Protein AF-A0A926A4W9-F1 (afdb_monomer)

Nearest PDB structures (foldseek):
  5o2o-assembly1_A  TM=7.838E-01  e=1.800E-01  Neisseria meningitidis
  5o1j-assembly1_A  TM=7.045E-01  e=1.085E-01  Neisseria meningitidis MC58
  6cfc-assembly1_A  TM=6.981E-01  e=1.904E-01  Campylobacter jejuni
  5ohu-assembly1_A  TM=7.916E-01  e=6.204E-01  Pseudomonas aeruginosa
  1qsa-assembly1_A  TM=7.256E-01  e=1.614E+00  Escherichia coli

Structure (mmCIF, N/CA/C/O backbone):
data_AF-A0A926A4W9-F1
#
_entry.id   AF-A0A926A4W9-F1
#
loop_
_atom_site.group_PDB
_atom_site.id
_atom_site.type_symbol
_atom_site.label_atom_id
_atom_site.label_alt_id
_atom_site.label_comp_id
_atom_site.label_asym_id
_atom_site.label_entity_id
_atom_site.label_seq_id
_atom_site.pdbx_PDB_ins_code
_atom_site.Cartn_x
_atom_site.Cartn_y
_atom_site.Cartn_z
_atom_site.occupancy
_atom_site.B_iso_or_equiv
_atom_site.auth_seq_id
_atom_site.auth_comp_id
_atom_site.auth_asym_id
_atom_site.auth_atom_id
_atom_site.pdbx_PDB_model_num
ATOM 1 N N . MET A 1 1 ? -12.748 0.635 -10.541 1.00 57.66 1 MET A N 1
ATOM 2 C CA . MET A 1 1 ? -11.277 0.606 -10.417 1.00 57.66 1 MET A CA 1
ATOM 3 C C . MET A 1 1 ? -10.915 -0.351 -9.281 1.00 57.66 1 MET A C 1
ATOM 5 O O . MET A 1 1 ? -11.670 -0.401 -8.315 1.00 57.66 1 MET A O 1
ATOM 9 N N . ASP A 1 2 ? -9.856 -1.161 -9.403 1.00 81.44 2 ASP A N 1
ATOM 10 C CA . ASP A 1 2 ? -9.400 -2.032 -8.304 1.00 81.44 2 ASP A CA 1
ATOM 11 C C . ASP A 1 2 ? -8.439 -1.276 -7.355 1.00 81.44 2 ASP A C 1
ATOM 13 O O . ASP A 1 2 ? -7.890 -0.234 -7.719 1.00 81.44 2 ASP A O 1
ATOM 17 N N . ARG A 1 3 ? -8.233 -1.773 -6.125 1.00 84.88 3 ARG A N 1
ATOM 18 C CA . ARG A 1 3 ? -7.361 -1.122 -5.118 1.00 84.88 3 ARG A CA 1
ATOM 19 C C . ARG A 1 3 ? -5.926 -0.897 -5.611 1.00 84.88 3 ARG A C 1
ATOM 21 O O . ARG A 1 3 ? -5.257 0.007 -5.119 1.00 84.88 3 ARG A O 1
ATOM 28 N N . LEU A 1 4 ? -5.436 -1.710 -6.547 1.00 86.81 4 LEU A N 1
ATOM 29 C CA . LEU A 1 4 ? -4.085 -1.568 -7.078 1.00 86.81 4 LEU A CA 1
ATOM 30 C C . LEU A 1 4 ? -4.016 -0.426 -8.090 1.00 86.81 4 LEU A C 1
ATOM 32 O O . LEU A 1 4 ? -3.049 0.319 -8.067 1.00 86.81 4 LEU A O 1
ATOM 36 N N . SER A 1 5 ? -5.023 -0.234 -8.935 1.00 84.50 5 SER A N 1
ATOM 37 C CA . SER A 1 5 ? -5.080 0.933 -9.822 1.00 84.50 5 SER A CA 1
ATOM 38 C C . SER A 1 5 ? -5.091 2.253 -9.037 1.00 84.50 5 SER A C 1
ATOM 40 O O . SER A 1 5 ? -4.346 3.171 -9.370 1.00 84.50 5 SER A O 1
ATOM 42 N N . ALA A 1 6 ? -5.850 2.331 -7.938 1.00 84.31 6 ALA A N 1
ATOM 43 C CA . ALA A 1 6 ? -5.816 3.496 -7.047 1.00 84.31 6 ALA A CA 1
ATOM 44 C C . ALA A 1 6 ? -4.426 3.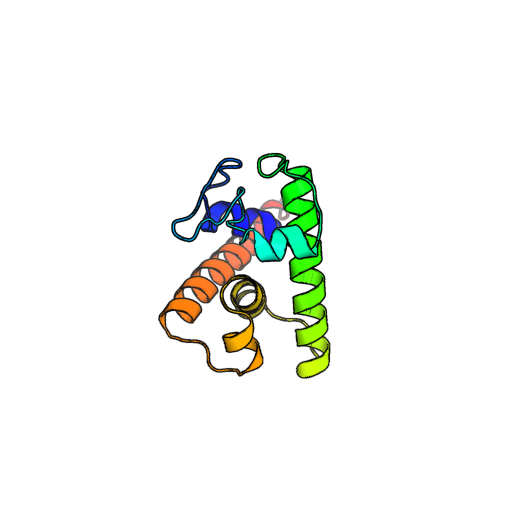693 -6.411 1.00 84.31 6 ALA A C 1
ATOM 46 O O . ALA A 1 6 ? -3.949 4.821 -6.272 1.00 84.31 6 ALA A O 1
ATOM 47 N N . LEU A 1 7 ? -3.756 2.591 -6.058 1.00 87.81 7 LEU A N 1
ATOM 48 C CA . LEU A 1 7 ? -2.419 2.616 -5.474 1.00 87.81 7 LEU A CA 1
ATOM 49 C C . LEU A 1 7 ? -1.360 3.126 -6.463 1.00 87.81 7 LEU A C 1
ATOM 51 O O . LEU A 1 7 ? -0.568 3.988 -6.095 1.00 87.81 7 LEU A O 1
ATOM 55 N N . SER A 1 8 ? -1.344 2.637 -7.708 1.00 87.31 8 SER A N 1
ATOM 56 C CA . SER A 1 8 ? -0.369 3.091 -8.712 1.00 87.31 8 SER A CA 1
ATOM 57 C C . SER A 1 8 ? -0.568 4.551 -9.102 1.00 87.31 8 SER A C 1
ATOM 59 O O . SER A 1 8 ? 0.407 5.288 -9.262 1.00 87.31 8 SER A O 1
ATOM 61 N N . MET A 1 9 ? -1.820 4.998 -9.210 1.00 87.00 9 MET A N 1
ATOM 62 C CA . MET A 1 9 ? -2.123 6.399 -9.486 1.00 87.00 9 MET A CA 1
ATOM 63 C C . MET A 1 9 ? -1.631 7.311 -8.354 1.00 87.00 9 MET A C 1
ATOM 65 O O . MET A 1 9 ? -1.038 8.353 -8.625 1.00 87.00 9 MET A O 1
ATOM 69 N N . LEU A 1 10 ? -1.822 6.911 -7.092 1.00 86.62 10 LEU A N 1
ATOM 70 C CA . LEU A 1 10 ? -1.409 7.710 -5.937 1.00 86.62 10 LEU A CA 1
ATOM 71 C C . LEU A 1 10 ? 0.113 7.739 -5.741 1.00 86.62 10 LEU A C 1
ATOM 73 O O . LEU A 1 10 ? 0.651 8.782 -5.374 1.00 86.62 10 LEU A O 1
ATOM 77 N N . GLU A 1 11 ? 0.802 6.618 -5.957 1.00 89.69 11 GLU A N 1
ATOM 78 C CA . GLU A 1 11 ? 2.233 6.511 -5.653 1.00 89.69 11 GLU A CA 1
ATOM 79 C C . GLU A 1 11 ? 3.137 7.060 -6.763 1.00 89.69 11 GLU A C 1
ATOM 81 O O . GLU A 1 11 ? 4.186 7.632 -6.463 1.00 89.69 11 GLU A O 1
ATOM 86 N N . SER A 1 12 ? 2.761 6.921 -8.038 1.00 88.00 12 SER A N 1
ATOM 87 C CA . SER A 1 12 ? 3.612 7.395 -9.138 1.00 88.00 12 SER A CA 1
ATOM 88 C C . SER A 1 12 ? 2.881 7.994 -10.335 1.00 88.00 12 SER A C 1
ATOM 90 O O . SER A 1 12 ? 3.535 8.320 -11.329 1.00 88.00 12 SER A O 1
ATOM 92 N N . GLY A 1 13 ? 1.552 8.119 -10.282 1.00 89.62 13 GLY A N 1
ATOM 93 C CA . GLY A 1 13 ? 0.767 8.483 -11.460 1.00 89.62 13 GLY A CA 1
ATOM 94 C C . GLY A 1 13 ? 0.899 7.435 -12.565 1.00 89.62 13 GLY A C 1
ATOM 95 O O . GLY A 1 13 ? 1.127 7.785 -13.718 1.00 89.62 13 GLY A O 1
ATOM 96 N N . ASP A 1 14 ? 0.830 6.149 -12.201 1.00 90.31 14 ASP A N 1
ATOM 97 C CA . ASP A 1 14 ? 0.907 5.011 -13.128 1.00 90.31 14 ASP A CA 1
ATOM 98 C C . ASP A 1 14 ? 2.252 4.825 -13.863 1.00 90.31 14 ASP A C 1
ATOM 100 O O . ASP A 1 14 ? 2.364 3.954 -14.729 1.00 90.31 14 ASP A O 1
ATOM 104 N N . ASN A 1 15 ? 3.298 5.564 -13.482 1.00 93.25 15 ASN A N 1
ATOM 105 C CA . ASN A 1 15 ? 4.626 5.474 -14.085 1.00 93.25 15 ASN A CA 1
ATOM 106 C C . ASN A 1 15 ? 5.366 4.182 -13.686 1.00 93.25 15 ASN A C 1
ATOM 108 O O . ASN A 1 15 ? 5.892 4.073 -12.577 1.00 93.25 15 ASN A O 1
ATOM 112 N N . ASP A 1 16 ? 5.479 3.237 -14.621 1.00 94.19 16 ASP A N 1
ATOM 113 C CA . ASP A 1 16 ? 6.161 1.947 -14.437 1.00 94.19 16 ASP A CA 1
ATOM 114 C C . ASP A 1 16 ? 7.663 2.060 -14.150 1.00 94.19 16 ASP A C 1
ATOM 116 O O . ASP A 1 16 ? 8.246 1.182 -13.516 1.00 94.19 16 ASP A O 1
ATOM 120 N N . ARG A 1 17 ? 8.302 3.151 -14.578 1.00 92.62 17 ARG A N 1
ATOM 121 C CA . ARG A 1 17 ? 9.737 3.400 -14.372 1.00 92.62 17 ARG A CA 1
ATOM 122 C C . ARG A 1 17 ? 10.021 4.299 -13.172 1.00 92.62 17 ARG A C 1
ATOM 124 O O . ARG A 1 17 ? 11.156 4.737 -13.004 1.00 92.62 17 ARG A O 1
ATOM 131 N N . ALA A 1 18 ? 9.015 4.588 -12.349 1.00 93.06 18 ALA A N 1
ATOM 132 C CA . ALA A 1 18 ? 9.182 5.473 -11.210 1.00 93.06 18 ALA A CA 1
ATOM 133 C C . ALA A 1 18 ? 10.235 4.938 -10.229 1.00 93.06 18 ALA A C 1
ATOM 135 O O . ALA A 1 18 ? 10.236 3.759 -9.862 1.00 93.06 18 ALA A O 1
ATOM 136 N N . VAL A 1 19 ? 11.109 5.844 -9.791 1.00 93.12 19 VAL A N 1
ATOM 137 C CA . VAL A 1 19 ? 12.086 5.610 -8.730 1.00 93.12 19 VAL A CA 1
ATOM 138 C C . VAL A 1 19 ? 11.856 6.650 -7.643 1.00 93.12 19 VAL A C 1
ATOM 140 O O . VAL A 1 19 ? 11.874 7.849 -7.918 1.00 93.12 19 VAL A O 1
ATOM 143 N N . GLY A 1 20 ? 11.586 6.182 -6.430 1.00 90.62 20 GLY A N 1
ATOM 144 C CA . GLY A 1 20 ? 11.317 7.041 -5.284 1.00 90.62 20 GLY A CA 1
ATOM 145 C C . GLY A 1 20 ? 12.587 7.551 -4.615 1.00 90.62 20 GLY A C 1
ATOM 146 O O . GLY A 1 20 ? 13.705 7.116 -4.906 1.00 90.62 20 GLY A O 1
ATOM 147 N N . ARG A 1 21 ? 12.418 8.494 -3.683 1.00 89.50 21 ARG A N 1
ATOM 148 C CA . ARG A 1 21 ? 13.540 9.163 -3.004 1.00 89.50 21 ARG A CA 1
ATOM 149 C C . ARG A 1 21 ? 14.369 8.221 -2.131 1.00 89.50 21 ARG A C 1
ATOM 151 O O . ARG A 1 21 ? 15.555 8.472 -1.956 1.00 89.50 21 ARG A O 1
ATOM 158 N N . ALA A 1 22 ? 13.770 7.163 -1.589 1.00 87.56 22 ALA A N 1
ATOM 159 C CA . ALA A 1 22 ? 14.455 6.161 -0.776 1.00 87.56 22 ALA A CA 1
ATOM 160 C C . ALA A 1 22 ? 14.869 4.925 -1.599 1.00 87.56 22 ALA A C 1
ATOM 162 O O . ALA A 1 22 ? 15.202 3.879 -1.037 1.00 87.56 22 ALA A O 1
ATOM 163 N N . GLY A 1 23 ? 14.849 5.028 -2.933 1.00 90.25 23 GLY A N 1
ATOM 164 C CA . GLY A 1 23 ? 15.160 3.924 -3.836 1.00 90.25 23 GLY A CA 1
ATOM 165 C C . GLY A 1 23 ? 13.993 2.961 -4.052 1.00 90.25 23 GLY A C 1
ATOM 166 O O . GLY A 1 23 ? 14.220 1.815 -4.457 1.00 90.25 23 GLY A O 1
ATOM 167 N N . GLU A 1 24 ? 12.760 3.402 -3.780 1.00 93.69 24 GLU A N 1
ATOM 168 C CA . GLU A 1 24 ? 11.549 2.712 -4.216 1.00 93.69 24 GLU A CA 1
ATOM 169 C C . GLU A 1 24 ? 11.541 2.528 -5.738 1.00 93.69 24 GLU A C 1
ATOM 171 O O . GLU A 1 24 ? 12.119 3.326 -6.470 1.00 93.69 24 GLU A O 1
ATOM 176 N N . ILE A 1 25 ? 10.887 1.477 -6.224 1.00 95.19 25 ILE A N 1
ATOM 177 C CA . ILE A 1 25 ? 10.857 1.094 -7.638 1.00 95.19 25 ILE A CA 1
ATOM 178 C C . ILE A 1 25 ? 9.434 0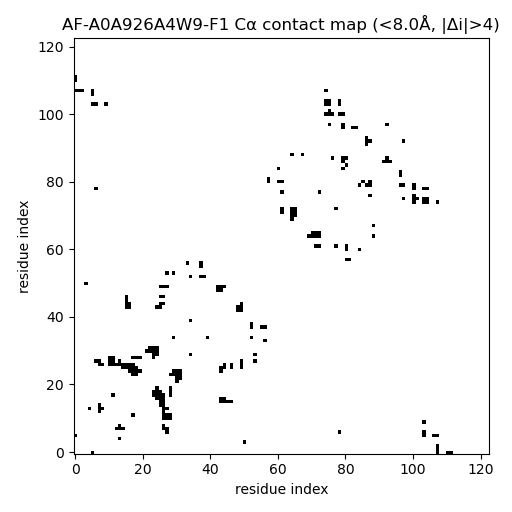.771 -8.096 1.00 95.19 25 ILE A C 1
ATOM 180 O O . ILE A 1 25 ? 8.576 0.404 -7.287 1.00 95.19 25 ILE A O 1
ATOM 184 N N . SER A 1 26 ? 9.224 0.803 -9.413 1.00 94.94 26 SER A N 1
ATOM 185 C CA . SER A 1 26 ? 7.961 0.503 -10.104 1.00 94.94 26 SER A CA 1
ATOM 186 C C . SER A 1 26 ? 6.847 1.526 -9.863 1.00 94.94 26 SER A C 1
ATOM 188 O O . SER A 1 26 ? 6.945 2.412 -9.006 1.00 94.94 26 SER A O 1
ATOM 190 N N . ARG A 1 27 ? 5.729 1.328 -10.572 1.00 94.62 27 ARG A N 1
ATOM 191 C CA . ARG A 1 27 ? 4.502 2.126 -10.440 1.00 94.62 27 ARG A CA 1
ATOM 192 C C . ARG A 1 27 ? 3.893 2.163 -9.039 1.00 94.62 2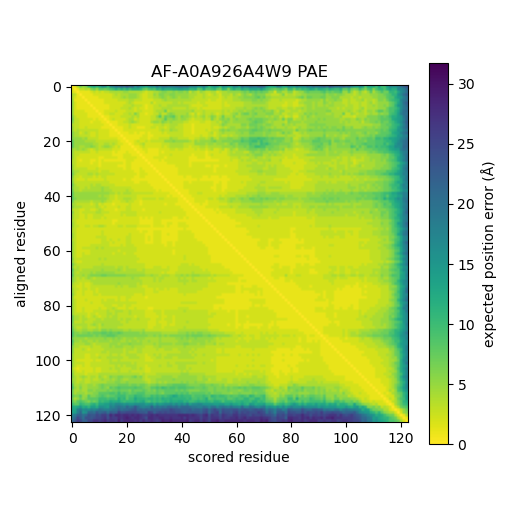7 ARG A C 1
ATOM 194 O O . ARG A 1 27 ? 3.067 3.011 -8.745 1.00 94.62 27 ARG A O 1
ATOM 201 N N . TYR A 1 28 ? 4.279 1.226 -8.181 1.00 95.00 28 TYR A N 1
ATOM 202 C CA . TYR A 1 28 ? 3.752 1.119 -6.824 1.00 95.00 28 TYR A CA 1
ATOM 203 C C . TYR A 1 28 ? 4.703 1.675 -5.762 1.00 95.00 28 TYR A C 1
ATOM 205 O O . TYR A 1 28 ? 4.361 1.627 -4.588 1.00 95.00 28 TYR A O 1
ATOM 213 N N . GLN A 1 29 ? 5.887 2.176 -6.142 1.00 95.19 29 GLN A N 1
ATOM 214 C CA . GLN A 1 29 ? 6.915 2.639 -5.199 1.00 95.19 29 GLN A CA 1
ATOM 215 C C . GLN A 1 29 ? 7.277 1.559 -4.154 1.00 95.19 29 GLN A C 1
ATOM 217 O O . GLN A 1 29 ? 7.328 1.793 -2.949 1.00 95.19 29 GLN A O 1
ATOM 222 N N . VAL A 1 30 ? 7.554 0.337 -4.620 1.00 94.06 30 VAL A N 1
ATOM 223 C CA . VAL A 1 30 ? 7.957 -0.792 -3.767 1.00 94.06 30 VAL A CA 1
ATOM 224 C C . VAL A 1 30 ? 9.413 -0.628 -3.337 1.00 94.06 30 VAL A C 1
ATOM 226 O O . VAL A 1 30 ? 10.285 -0.391 -4.169 1.00 94.06 30 VAL A O 1
ATOM 229 N N . LEU A 1 31 ? 9.726 -0.825 -2.058 1.00 94.12 31 LEU A N 1
ATOM 230 C CA . LEU A 1 31 ? 11.119 -0.872 -1.604 1.00 94.12 31 LEU A CA 1
ATOM 231 C C . LEU A 1 31 ? 11.828 -2.121 -2.150 1.00 94.12 31 LEU A C 1
ATOM 233 O O . LEU A 1 31 ? 11.290 -3.227 -2.088 1.00 94.12 31 LEU A O 1
ATOM 237 N N . ARG A 1 32 ? 13.078 -1.979 -2.614 1.00 93.88 32 ARG A N 1
ATOM 238 C CA . ARG A 1 32 ? 13.854 -3.092 -3.207 1.00 93.88 32 ARG A CA 1
ATOM 239 C C . ARG A 1 32 ? 13.954 -4.326 -2.307 1.00 93.88 32 ARG A C 1
ATOM 241 O O . ARG A 1 32 ? 13.911 -5.444 -2.812 1.00 93.88 32 ARG A O 1
ATOM 248 N N . ARG A 1 33 ? 14.056 -4.139 -0.987 1.00 94.69 33 ARG A N 1
ATOM 249 C CA . ARG A 1 33 ? 14.074 -5.250 -0.017 1.00 94.69 33 ARG A CA 1
ATOM 250 C C . ARG A 1 33 ? 12.762 -6.042 -0.007 1.00 94.69 33 ARG A C 1
ATOM 252 O O . ARG A 1 33 ? 12.789 -7.266 0.004 1.00 94.69 33 ARG A O 1
ATOM 259 N N . GLU A 1 34 ? 11.624 -5.352 -0.089 1.00 95.06 34 GLU A N 1
ATOM 260 C CA . GLU A 1 34 ? 10.301 -5.983 -0.115 1.00 95.06 34 GLU A CA 1
ATOM 261 C C . GLU A 1 34 ? 10.113 -6.726 -1.437 1.00 95.06 34 GLU A C 1
ATOM 263 O O . GLU A 1 34 ? 9.660 -7.867 -1.447 1.00 95.06 34 GLU A O 1
ATOM 268 N N . TRP A 1 35 ? 10.557 -6.129 -2.547 1.00 97.06 35 TRP A N 1
ATOM 269 C CA . TRP A 1 35 ? 10.578 -6.793 -3.849 1.00 97.06 35 TRP A CA 1
ATOM 270 C C . TRP A 1 35 ? 11.390 -8.095 -3.812 1.00 97.06 35 TRP A C 1
ATOM 272 O O . TRP A 1 35 ? 10.899 -9.149 -4.219 1.00 97.06 35 TRP A O 1
ATOM 282 N N . ARG A 1 36 ? 12.609 -8.043 -3.257 1.00 96.56 36 ARG A N 1
ATOM 283 C CA . ARG A 1 36 ? 13.497 -9.207 -3.100 1.00 96.56 36 ARG A CA 1
ATOM 284 C C . ARG A 1 36 ? 12.913 -10.295 -2.198 1.00 96.56 36 ARG A C 1
ATOM 286 O O . ARG A 1 36 ? 13.200 -11.464 -2.421 1.00 96.56 36 ARG A O 1
ATOM 293 N N . SER A 1 37 ? 12.044 -9.944 -1.248 1.00 96.06 37 SER A N 1
ATOM 294 C CA . SER A 1 37 ? 11.317 -10.922 -0.417 1.00 96.06 37 SER A CA 1
ATOM 295 C C . SER A 1 37 ? 10.249 -11.728 -1.181 1.00 96.06 37 SER A C 1
ATOM 297 O O . SER A 1 37 ? 9.646 -12.658 -0.632 1.00 96.06 37 SER A O 1
ATOM 299 N N . VAL A 1 38 ? 9.963 -11.345 -2.430 1.00 96.56 38 VAL A N 1
ATOM 300 C CA . VAL A 1 38 ? 8.966 -11.985 -3.295 1.00 96.56 38 VAL A CA 1
ATOM 301 C C . VAL A 1 38 ? 9.592 -12.592 -4.549 1.00 96.56 38 VAL A C 1
ATOM 303 O O . VAL A 1 38 ? 9.141 -13.648 -4.994 1.00 96.56 38 VAL A O 1
ATOM 306 N N . THR A 1 39 ? 10.583 -11.934 -5.156 1.00 95.88 39 THR A N 1
ATOM 307 C CA . THR A 1 39 ? 11.227 -12.404 -6.391 1.00 95.88 39 THR A CA 1
ATOM 308 C C . THR A 1 39 ? 12.648 -11.863 -6.556 1.00 95.88 39 THR A C 1
ATOM 310 O O . THR A 1 39 ? 12.978 -10.767 -6.107 1.00 95.88 39 THR A O 1
ATOM 313 N N . ASN A 1 40 ? 13.480 -12.614 -7.281 1.00 95.25 40 ASN A N 1
ATOM 314 C CA . ASN A 1 40 ? 14.820 -12.187 -7.692 1.00 95.25 40 ASN A CA 1
ATOM 315 C C . ASN A 1 40 ? 14.853 -11.435 -9.030 1.00 95.25 40 ASN A C 1
ATOM 317 O O . ASN A 1 40 ? 15.908 -10.919 -9.399 1.00 95.25 40 ASN A O 1
ATOM 321 N N . SER A 1 41 ? 13.725 -11.355 -9.743 1.00 95.06 41 SER A N 1
ATOM 322 C CA . SER A 1 41 ? 13.632 -10.632 -11.014 1.00 95.06 41 SER A CA 1
ATOM 323 C C . SER A 1 41 ? 13.938 -9.140 -10.846 1.00 95.06 41 SER A C 1
ATOM 325 O O . SER A 1 41 ? 13.504 -8.513 -9.878 1.00 95.06 41 SER A O 1
ATOM 327 N N . ALA A 1 42 ? 14.646 -8.567 -11.820 1.00 94.19 42 ALA A N 1
ATOM 328 C CA . ALA A 1 42 ? 14.896 -7.132 -11.930 1.00 94.19 42 ALA A CA 1
ATOM 329 C C . ALA A 1 42 ? 13.896 -6.413 -12.859 1.00 94.19 42 ALA A C 1
ATOM 331 O O . ALA A 1 42 ? 14.090 -5.239 -13.173 1.00 94.19 42 ALA A O 1
ATOM 332 N N . SER A 1 43 ? 12.825 -7.089 -13.295 1.00 95.06 43 SER A N 1
ATOM 333 C CA . SER A 1 43 ? 11.781 -6.537 -14.174 1.00 95.06 43 SER A CA 1
ATOM 334 C C . SER A 1 43 ? 10.862 -5.552 -13.439 1.00 95.06 43 SER A C 1
ATOM 336 O O . SER A 1 43 ? 9.651 -5.740 -13.366 1.00 95.06 43 SER A O 1
ATOM 338 N N . TY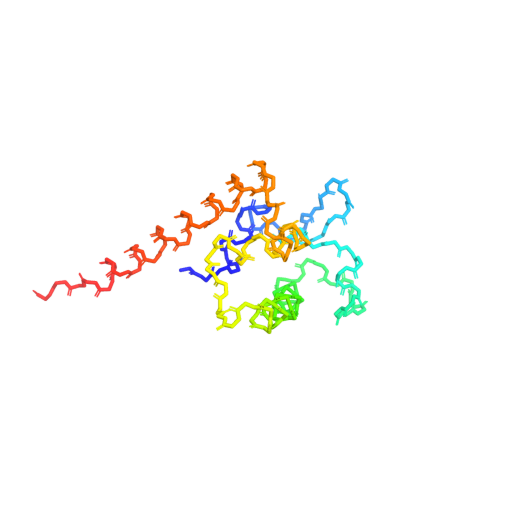R A 1 44 ? 11.435 -4.492 -12.866 1.00 94.00 44 TYR A N 1
ATOM 339 C CA . TYR A 1 44 ? 10.729 -3.512 -12.035 1.00 94.00 44 TYR A CA 1
ATOM 340 C C . TYR A 1 44 ? 9.688 -2.703 -12.815 1.00 94.00 44 TYR A C 1
ATOM 342 O O . TYR A 1 44 ? 8.676 -2.304 -12.247 1.00 94.00 44 TYR A O 1
ATOM 350 N N . ALA A 1 45 ? 9.939 -2.479 -14.107 1.00 94.06 45 ALA A N 1
ATOM 351 C CA . ALA A 1 45 ? 9.058 -1.727 -14.998 1.00 94.06 45 ALA A CA 1
ATOM 352 C C . ALA A 1 45 ? 8.025 -2.600 -15.729 1.00 94.06 45 ALA A C 1
ATOM 354 O O . ALA A 1 45 ? 7.208 -2.074 -16.477 1.00 94.06 45 ALA A O 1
ATOM 355 N N . ASP A 1 46 ? 8.049 -3.924 -15.545 1.00 95.50 46 ASP A N 1
ATOM 356 C CA . ASP A 1 46 ? 6.999 -4.783 -16.088 1.00 95.50 46 ASP A CA 1
ATOM 357 C C . ASP A 1 46 ? 5.772 -4.719 -15.172 1.00 95.50 46 ASP A C 1
ATOM 359 O O . ASP A 1 46 ? 5.799 -5.190 -14.031 1.00 95.50 46 ASP A O 1
ATOM 363 N N . SER A 1 47 ? 4.684 -4.128 -15.666 1.00 92.50 47 SER A N 1
ATOM 364 C CA . SER A 1 47 ? 3.484 -3.858 -14.867 1.00 92.50 47 SER A CA 1
ATOM 365 C C . SER A 1 47 ? 2.825 -5.132 -14.328 1.00 92.50 47 SER A C 1
ATOM 367 O O . SER A 1 47 ? 2.297 -5.125 -13.213 1.00 92.50 47 SER A O 1
ATOM 369 N N . ARG A 1 48 ? 2.906 -6.254 -15.058 1.00 93.81 48 ARG A N 1
ATOM 370 C CA . ARG A 1 48 ? 2.381 -7.557 -14.613 1.00 93.81 48 ARG A CA 1
ATOM 371 C C . ARG A 1 48 ? 3.208 -8.124 -13.464 1.00 93.81 48 ARG A C 1
ATOM 373 O O . ARG A 1 48 ? 2.642 -8.540 -12.453 1.00 93.81 48 ARG A O 1
ATOM 380 N N . THR A 1 49 ? 4.532 -8.093 -13.590 1.00 94.81 49 THR A N 1
ATOM 381 C CA . THR A 1 49 ? 5.465 -8.507 -12.537 1.00 94.81 49 THR A CA 1
ATOM 382 C C . THR A 1 49 ? 5.275 -7.640 -11.298 1.00 94.81 49 THR A C 1
ATOM 384 O O . THR A 1 49 ? 5.080 -8.175 -10.208 1.00 94.81 49 THR A O 1
ATOM 387 N N . ALA A 1 50 ? 5.248 -6.314 -11.457 1.00 95.56 50 ALA A N 1
ATOM 388 C CA . ALA A 1 50 ? 5.043 -5.378 -10.356 1.00 95.56 50 ALA A CA 1
ATOM 389 C C . ALA A 1 50 ? 3.701 -5.615 -9.645 1.00 95.56 50 ALA A C 1
ATOM 391 O O . ALA A 1 50 ? 3.661 -5.685 -8.415 1.00 95.56 50 ALA A O 1
ATOM 392 N N . ARG A 1 51 ? 2.617 -5.835 -10.405 1.00 95.31 51 ARG A N 1
ATOM 393 C CA . ARG A 1 51 ? 1.303 -6.200 -9.852 1.00 95.31 51 ARG A CA 1
ATOM 394 C C . ARG A 1 51 ? 1.381 -7.489 -9.034 1.00 95.31 51 ARG A C 1
ATOM 396 O O . ARG A 1 51 ? 0.886 -7.526 -7.910 1.00 95.31 51 ARG A O 1
ATOM 403 N N . GLY A 1 52 ? 2.022 -8.530 -9.565 1.00 96.12 52 GLY A N 1
ATOM 404 C CA . GLY A 1 52 ? 2.204 -9.803 -8.863 1.00 96.12 52 GLY A CA 1
ATOM 405 C C . GLY A 1 52 ? 3.006 -9.669 -7.565 1.00 96.12 52 GLY A C 1
ATOM 406 O O . GLY A 1 52 ? 2.649 -10.280 -6.556 1.00 96.12 52 GLY A O 1
ATOM 407 N N . VAL A 1 53 ? 4.052 -8.835 -7.560 1.00 96.94 53 VAL A N 1
ATOM 408 C CA . VAL A 1 53 ? 4.841 -8.548 -6.352 1.00 96.94 53 VAL A CA 1
ATOM 409 C C . VAL A 1 53 ? 3.987 -7.861 -5.289 1.00 96.94 53 VAL A C 1
ATOM 411 O O . VAL A 1 53 ? 3.948 -8.323 -4.149 1.00 96.94 53 VAL A O 1
ATOM 414 N N . VAL A 1 54 ? 3.267 -6.799 -5.658 1.00 96.00 54 VAL A N 1
ATOM 415 C CA . VAL A 1 54 ? 2.421 -6.049 -4.718 1.00 96.00 54 VAL A CA 1
ATOM 416 C C . VAL A 1 54 ? 1.318 -6.918 -4.134 1.00 96.00 54 VAL A C 1
ATOM 418 O O . VAL A 1 54 ? 1.107 -6.877 -2.925 1.00 96.00 54 VAL A O 1
ATOM 421 N N . LEU A 1 55 ? 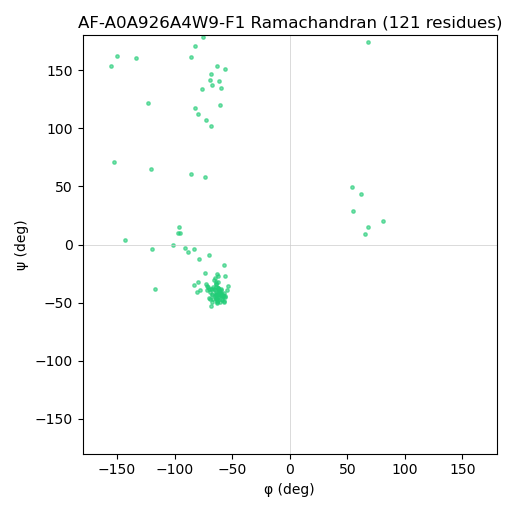0.657 -7.743 -4.952 1.00 96.12 55 LEU A N 1
ATOM 422 C CA . LEU A 1 55 ? -0.376 -8.660 -4.467 1.00 96.12 55 LEU A CA 1
ATOM 423 C C . LEU A 1 55 ? 0.171 -9.615 -3.403 1.00 96.12 55 LEU A C 1
ATOM 425 O O . LEU A 1 55 ? -0.459 -9.774 -2.366 1.00 96.12 55 LEU A O 1
ATOM 429 N N . ARG A 1 56 ? 1.362 -10.189 -3.604 1.00 97.56 56 ARG A N 1
ATOM 430 C CA . ARG A 1 56 ? 1.985 -11.087 -2.615 1.00 97.56 56 ARG A CA 1
ATOM 431 C C . ARG A 1 56 ? 2.402 -10.366 -1.333 1.00 97.56 56 ARG A C 1
ATOM 433 O O . ARG A 1 56 ? 2.255 -10.928 -0.252 1.00 97.56 56 ARG A O 1
ATOM 440 N N . ILE A 1 57 ? 2.917 -9.138 -1.432 1.00 97.12 57 ILE A N 1
ATOM 441 C CA . ILE A 1 57 ? 3.242 -8.322 -0.249 1.00 97.12 57 ILE A CA 1
ATOM 442 C C . ILE A 1 57 ? 1.965 -8.019 0.538 1.00 97.12 57 ILE A C 1
ATOM 444 O O . ILE A 1 57 ? 1.924 -8.215 1.752 1.00 97.12 57 ILE A O 1
ATOM 448 N N . MET A 1 58 ? 0.923 -7.552 -0.151 1.00 97.25 58 MET A N 1
ATOM 449 C CA . MET A 1 58 ? -0.331 -7.167 0.486 1.00 97.25 58 MET A CA 1
ATOM 450 C C . MET A 1 58 ? -1.082 -8.360 1.061 1.00 97.25 58 MET A C 1
ATOM 452 O O . MET A 1 58 ? -1.597 -8.236 2.163 1.00 97.25 58 MET A O 1
ATOM 456 N N . ASP A 1 59 ? -1.088 -9.511 0.392 1.00 97.19 59 ASP A N 1
ATOM 457 C CA . ASP A 1 59 ? -1.700 -10.739 0.906 1.00 97.19 59 ASP A CA 1
ATOM 458 C C . ASP A 1 59 ? -1.104 -11.136 2.267 1.00 97.19 59 ASP A C 1
ATOM 460 O O . ASP A 1 59 ? -1.835 -11.255 3.249 1.00 97.19 59 ASP A O 1
ATOM 464 N N . ARG A 1 60 ? 0.234 -11.175 2.383 1.00 97.69 60 ARG A N 1
ATOM 465 C CA . ARG A 1 60 ? 0.926 -11.437 3.662 1.00 97.69 60 ARG A CA 1
ATOM 466 C C . ARG A 1 60 ? 0.518 -10.446 4.758 1.00 97.69 60 ARG A C 1
ATOM 468 O O . ARG A 1 60 ? 0.261 -10.838 5.895 1.00 97.69 60 ARG A O 1
ATOM 475 N N . ARG A 1 61 ? 0.454 -9.150 4.430 1.00 97.81 61 ARG A N 1
ATOM 476 C CA . ARG A 1 61 ? 0.104 -8.089 5.394 1.00 97.81 61 ARG A CA 1
ATOM 477 C C . ARG A 1 61 ? -1.372 -8.142 5.803 1.00 97.81 61 ARG A C 1
ATOM 479 O O . ARG A 1 61 ? -1.684 -7.930 6.970 1.00 97.81 61 ARG A O 1
ATOM 486 N N . VAL A 1 62 ? -2.271 -8.449 4.869 1.00 97.81 62 VAL A N 1
ATOM 487 C CA . VAL A 1 62 ? -3.710 -8.612 5.124 1.00 97.81 62 VAL A CA 1
ATOM 488 C C . VAL A 1 62 ? -3.971 -9.842 5.990 1.00 97.81 62 VAL A C 1
ATOM 490 O O . VAL A 1 62 ? -4.747 -9.740 6.936 1.00 97.81 62 VAL A O 1
ATOM 493 N N . GLN A 1 63 ? -3.298 -10.965 5.730 1.00 98.00 63 GLN A N 1
ATOM 494 C CA . GLN A 1 63 ? -3.399 -12.167 6.563 1.00 98.00 63 GLN A CA 1
ATOM 495 C C . GLN A 1 63 ? -2.931 -11.895 7.998 1.00 98.00 63 GLN A C 1
ATOM 497 O O . GLN A 1 63 ? -3.635 -12.230 8.949 1.00 98.00 63 GLN A O 1
ATOM 502 N N . ALA A 1 64 ? -1.794 -11.211 8.168 1.00 97.88 64 ALA A N 1
ATOM 503 C CA . ALA A 1 64 ? -1.311 -10.811 9.491 1.00 97.88 64 ALA A CA 1
ATOM 504 C C . ALA A 1 64 ? -2.308 -9.891 10.222 1.00 97.88 64 ALA A C 1
ATOM 506 O O . ALA A 1 64 ? -2.561 -10.067 11.413 1.00 97.88 64 ALA A O 1
ATOM 507 N N . PHE A 1 65 ? -2.917 -8.940 9.509 1.00 98.31 65 PHE A N 1
ATOM 508 C CA . PHE A 1 65 ? -3.954 -8.069 10.063 1.00 98.31 65 PHE A CA 1
ATOM 509 C C . PHE A 1 65 ? -5.198 -8.859 10.496 1.00 98.31 65 PHE A C 1
ATOM 511 O O . PHE A 1 65 ? -5.703 -8.664 11.599 1.00 98.31 65 PHE A O 1
ATOM 518 N N . GLN A 1 66 ? -5.686 -9.770 9.652 1.00 98.19 66 GLN A N 1
ATOM 519 C CA . GLN A 1 66 ? -6.850 -10.603 9.959 1.00 98.19 66 GLN A CA 1
ATOM 520 C C . GLN A 1 66 ? -6.608 -11.488 11.180 1.00 98.19 66 GLN A C 1
ATOM 522 O O . GLN A 1 66 ? -7.478 -11.565 12.044 1.00 98.19 66 GLN A O 1
ATOM 527 N N . ALA A 1 67 ? -5.424 -12.092 11.288 1.00 98.06 67 ALA A N 1
ATOM 528 C CA . ALA A 1 67 ? -5.043 -12.887 12.451 1.00 98.06 67 ALA A CA 1
ATOM 529 C C . ALA A 1 67 ? -5.012 -12.051 13.743 1.00 98.06 67 ALA A C 1
ATOM 531 O O . ALA A 1 67 ? -5.429 -12.530 14.794 1.00 98.06 67 ALA A O 1
ATOM 532 N N . ALA A 1 68 ? -4.561 -10.794 13.669 1.00 97.81 68 ALA A N 1
ATOM 533 C CA . ALA A 1 68 ? -4.460 -9.911 14.831 1.00 97.81 68 ALA A CA 1
ATOM 534 C C . ALA A 1 68 ? -5.797 -9.270 15.254 1.00 97.81 68 ALA A C 1
ATOM 536 O O . ALA A 1 68 ? -6.000 -9.005 16.438 1.00 97.81 68 ALA A O 1
ATOM 537 N N . PHE A 1 69 ? -6.698 -8.982 14.307 1.00 97.31 69 PHE A N 1
ATOM 538 C CA . PHE A 1 69 ? -7.904 -8.177 14.562 1.00 97.31 69 PHE A CA 1
ATOM 539 C C . PHE A 1 69 ? -9.229 -8.893 14.285 1.00 97.31 69 PHE A C 1
ATOM 541 O O . PHE A 1 69 ? -10.284 -8.301 14.509 1.00 97.31 69 PHE A O 1
ATOM 548 N N . GLY A 1 70 ? -9.205 -10.129 13.781 1.00 97.81 70 GLY A N 1
ATOM 549 C CA . GLY A 1 70 ? -10.405 -10.934 13.531 1.00 97.81 70 GLY A CA 1
ATOM 550 C C . GLY A 1 70 ? -11.306 -10.410 12.408 1.00 97.81 70 GLY A C 1
ATOM 551 O O . GLY A 1 70 ? -12.460 -10.815 12.304 1.00 97.81 70 GLY A O 1
ATOM 552 N N . ARG A 1 71 ? -10.813 -9.490 11.571 1.00 97.25 71 ARG A N 1
ATOM 553 C CA . ARG A 1 71 ? -11.562 -8.919 10.443 1.00 97.25 71 ARG A CA 1
ATOM 554 C C . ARG A 1 71 ? -10.649 -8.512 9.297 1.00 97.25 71 ARG A C 1
ATOM 556 O O . ARG A 1 71 ? -9.453 -8.297 9.475 1.00 97.25 71 ARG A O 1
ATOM 563 N N . THR A 1 72 ? -11.232 -8.331 8.117 1.00 96.38 72 THR A N 1
ATOM 564 C CA . THR A 1 72 ? -10.540 -7.736 6.967 1.00 96.38 72 THR A CA 1
ATOM 565 C C . THR A 1 72 ? -10.234 -6.250 7.209 1.00 96.38 72 THR A C 1
ATOM 567 O O . THR A 1 72 ? -11.051 -5.557 7.831 1.00 96.38 72 THR A O 1
ATOM 570 N N . PRO A 1 73 ? -9.111 -5.725 6.684 1.00 97.06 73 PRO A N 1
ATOM 571 C CA . PRO A 1 73 ? -8.838 -4.294 6.722 1.00 97.06 73 PRO A CA 1
ATOM 572 C C . PRO A 1 73 ? -9.798 -3.526 5.802 1.00 97.06 73 PRO A C 1
ATOM 574 O O . PRO A 1 73 ? -10.124 -3.978 4.697 1.00 97.06 73 PRO A O 1
ATOM 577 N N . ASN A 1 74 ? -10.233 -2.349 6.248 1.00 95.81 74 ASN A N 1
ATOM 578 C CA . ASN A 1 74 ? -10.936 -1.389 5.392 1.00 95.81 74 ASN A CA 1
ATOM 579 C C . ASN A 1 74 ? -9.949 -0.677 4.438 1.00 95.81 74 ASN A C 1
ATOM 581 O O . ASN A 1 74 ? -8.750 -0.935 4.481 1.00 95.81 74 ASN A O 1
ATOM 585 N N . ASP A 1 75 ? -10.419 0.219 3.563 1.00 95.00 75 ASP A N 1
ATOM 586 C CA . ASP A 1 75 ? -9.538 0.875 2.576 1.00 95.00 75 ASP A CA 1
ATOM 587 C C . ASP A 1 75 ? -8.458 1.766 3.224 1.00 95.00 75 ASP A C 1
ATOM 589 O O . ASP A 1 75 ? -7.327 1.810 2.736 1.00 95.00 75 ASP A O 1
ATOM 593 N N . PHE A 1 76 ? -8.769 2.419 4.351 1.00 96.25 76 PHE A N 1
ATOM 594 C CA . PHE A 1 76 ? -7.799 3.206 5.121 1.00 96.25 76 PHE A CA 1
ATOM 595 C C . PHE A 1 76 ? -6.676 2.308 5.654 1.00 96.25 76 PHE A C 1
ATOM 597 O O . PHE A 1 76 ? -5.496 2.606 5.482 1.00 96.25 76 PHE A O 1
ATOM 604 N N . GLU A 1 77 ? -7.035 1.185 6.270 1.00 97.44 77 GLU A N 1
ATOM 605 C CA . GLU A 1 77 ? -6.086 0.231 6.845 1.00 97.44 77 GLU A CA 1
ATOM 606 C C . GLU A 1 77 ? -5.324 -0.527 5.767 1.00 97.44 77 GLU A C 1
ATOM 608 O O . GLU A 1 77 ? -4.135 -0.767 5.928 1.00 97.44 77 GLU A O 1
ATOM 613 N N . TYR A 1 78 ? -5.968 -0.861 4.649 1.00 96.75 78 TYR A N 1
ATOM 614 C CA . TYR A 1 78 ? -5.327 -1.519 3.517 1.00 96.75 78 TYR A CA 1
ATOM 615 C C . TYR A 1 78 ? -4.173 -0.668 2.981 1.00 96.75 78 TYR A C 1
ATOM 617 O O . TYR A 1 78 ? -3.059 -1.159 2.806 1.00 96.75 78 TYR A O 1
ATOM 625 N N . TYR A 1 79 ? -4.404 0.631 2.787 1.00 95.88 79 TYR A N 1
ATOM 626 C CA . TYR A 1 79 ? -3.333 1.534 2.384 1.00 95.88 79 TYR A CA 1
ATOM 627 C C . TYR A 1 79 ? -2.331 1.804 3.511 1.00 95.88 79 TYR A C 1
ATOM 629 O O . TYR A 1 79 ? -1.129 1.889 3.263 1.00 95.88 79 TYR A O 1
ATOM 637 N N . GLY A 1 80 ? -2.779 1.881 4.764 1.00 96.75 80 GLY A N 1
ATOM 638 C CA . GLY A 1 80 ? -1.872 1.984 5.905 1.00 96.75 80 GLY A CA 1
ATOM 639 C C . GLY A 1 80 ? -0.917 0.787 6.001 1.00 96.75 80 GLY A C 1
ATOM 640 O O . GLY A 1 80 ? 0.274 0.970 6.245 1.00 96.75 80 GLY A O 1
ATOM 641 N N . LEU A 1 81 ? -1.401 -0.426 5.721 1.00 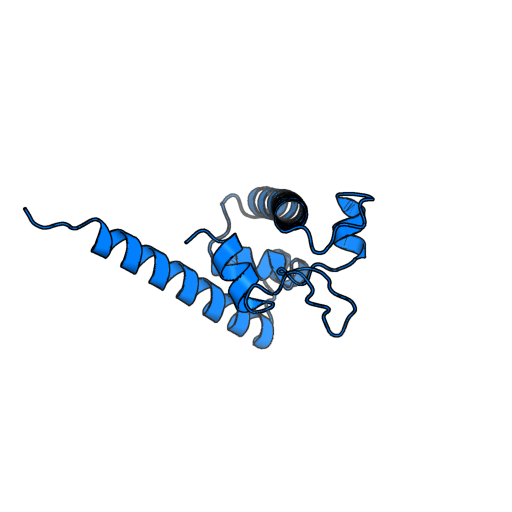97.12 81 LEU A N 1
ATOM 642 C CA . LEU A 1 81 ? -0.591 -1.639 5.635 1.00 97.12 81 LEU A CA 1
ATOM 643 C C . LEU A 1 81 ? 0.417 -1.560 4.490 1.00 97.12 81 LEU A C 1
ATOM 645 O O . LEU A 1 81 ? 1.510 -2.101 4.627 1.00 97.12 81 LEU A O 1
ATOM 649 N N . TRP A 1 82 ? 0.106 -0.876 3.387 1.00 95.50 82 TRP A N 1
ATOM 650 C CA . TRP A 1 82 ? 1.083 -0.590 2.335 1.00 95.50 82 TRP A CA 1
ATOM 651 C C . TRP A 1 82 ? 2.160 0.400 2.807 1.00 95.50 82 TRP A C 1
ATOM 653 O O . TRP A 1 82 ? 3.354 0.103 2.723 1.00 95.50 82 TRP A O 1
ATOM 663 N N . ASN A 1 83 ? 1.732 1.551 3.333 1.00 94.19 83 ASN A N 1
ATOM 664 C CA . ASN A 1 83 ? 2.581 2.717 3.573 1.00 94.19 83 ASN A CA 1
ATOM 665 C C . ASN A 1 83 ? 3.410 2.638 4.867 1.00 94.19 83 ASN A C 1
ATOM 667 O O . ASN A 1 83 ? 4.574 3.030 4.876 1.00 94.19 83 ASN A O 1
ATOM 671 N N . ALA A 1 84 ? 2.818 2.150 5.956 1.00 95.19 84 ALA A N 1
ATOM 672 C CA . ALA A 1 84 ? 3.437 2.085 7.278 1.00 95.19 84 ALA A CA 1
ATOM 673 C C . ALA A 1 84 ? 2.844 0.920 8.103 1.00 95.19 84 ALA A C 1
ATOM 675 O O . ALA A 1 84 ? 2.119 1.157 9.074 1.00 95.19 84 ALA A O 1
ATOM 676 N N . PRO A 1 85 ? 3.145 -0.346 7.749 1.00 95.75 85 PRO A N 1
ATOM 677 C CA . PRO A 1 85 ? 2.481 -1.513 8.332 1.00 95.75 85 PRO A CA 1
ATOM 678 C C . PRO A 1 85 ? 2.591 -1.583 9.858 1.00 95.75 85 PRO A C 1
ATOM 680 O O . PRO A 1 85 ? 1.590 -1.847 10.517 1.00 95.75 85 PRO A O 1
ATOM 683 N N . ALA A 1 86 ? 3.759 -1.275 10.432 1.00 96.62 86 ALA A N 1
ATOM 684 C CA . ALA A 1 86 ? 3.953 -1.278 11.885 1.00 96.62 86 ALA A CA 1
ATOM 685 C C . ALA A 1 86 ? 2.983 -0.323 12.606 1.00 96.62 86 ALA A C 1
ATOM 687 O O . ALA A 1 86 ? 2.347 -0.715 13.577 1.00 96.62 86 ALA A O 1
ATOM 688 N N . GLN A 1 87 ? 2.772 0.888 12.075 1.00 97.62 87 GLN A N 1
ATOM 689 C CA . GLN A 1 87 ? 1.859 1.865 12.681 1.00 97.62 87 GLN A CA 1
ATOM 690 C C . GLN A 1 87 ? 0.405 1.381 12.694 1.00 97.62 87 GLN A C 1
ATOM 692 O O . GLN A 1 87 ? -0.320 1.644 13.652 1.00 97.62 87 GLN A O 1
ATOM 697 N N . VAL A 1 88 ? -0.029 0.672 11.647 1.00 97.19 88 VAL A N 1
ATOM 698 C CA . VAL A 1 88 ? -1.377 0.085 11.600 1.00 97.19 88 VAL A CA 1
ATOM 699 C C . VAL A 1 88 ? -1.502 -1.057 12.601 1.00 97.19 88 VAL A C 1
ATOM 701 O O . VAL A 1 88 ? -2.458 -1.081 13.374 1.00 97.19 88 VAL A O 1
ATOM 704 N N . MET A 1 89 ? -0.526 -1.969 12.628 1.00 97.50 89 MET A N 1
ATOM 705 C CA . MET A 1 89 ? -0.539 -3.118 13.539 1.00 97.50 89 MET A CA 1
ATOM 706 C C . MET A 1 89 ? -0.474 -2.691 15.013 1.00 97.50 89 MET A C 1
ATOM 708 O O . MET A 1 89 ? -1.125 -3.294 15.859 1.00 97.50 89 MET A O 1
ATOM 712 N N . GLU A 1 90 ? 0.232 -1.604 15.320 1.00 96.50 90 GLU A N 1
ATOM 713 C CA . GLU A 1 90 ? 0.313 -1.023 16.666 1.00 96.50 90 GLU A CA 1
ATOM 714 C C . GLU A 1 90 ? -0.866 -0.098 17.013 1.00 96.50 90 GLU A C 1
ATOM 716 O O . GLU A 1 90 ? -0.936 0.409 18.133 1.00 96.50 90 GLU A O 1
ATOM 721 N N . LYS A 1 91 ? -1.785 0.158 16.069 1.00 93.75 91 LYS A N 1
ATOM 722 C CA . LYS A 1 91 ? -2.868 1.158 16.181 1.00 93.75 91 LYS A CA 1
ATOM 723 C C . LYS A 1 91 ? -2.371 2.579 16.503 1.00 93.75 91 LYS A C 1
ATOM 725 O O . LYS A 1 91 ? -3.089 3.373 17.106 1.00 93.75 91 LYS A O 1
ATOM 730 N N . LYS A 1 92 ? -1.152 2.922 16.077 1.00 95.69 92 LYS A N 1
ATOM 731 C CA . LYS A 1 92 ? -0.483 4.216 16.305 1.00 95.69 92 LYS A CA 1
ATOM 732 C C . LYS A 1 92 ? -0.143 4.894 14.978 1.00 95.69 92 LYS A C 1
ATOM 734 O O . LYS A 1 92 ? 1.020 5.076 14.623 1.00 95.69 92 LYS A O 1
ATOM 739 N N . VAL A 1 93 ? -1.175 5.258 14.220 1.00 95.25 93 VAL A N 1
ATOM 740 C CA . VAL A 1 93 ? -1.019 5.903 12.908 1.00 95.25 93 VAL A CA 1
ATOM 741 C C . VAL A 1 93 ? -0.775 7.403 13.071 1.00 95.25 93 VAL A C 1
ATOM 743 O O . VAL A 1 93 ? -1.631 8.133 13.561 1.00 95.25 93 VAL A O 1
ATOM 746 N N . SER A 1 94 ? 0.391 7.875 12.626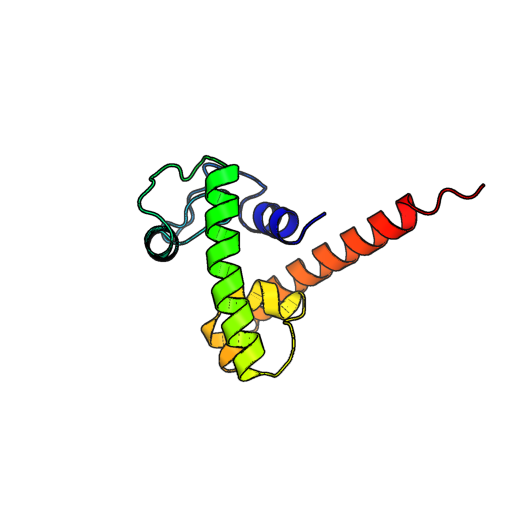 1.00 96.38 94 SER A N 1
ATOM 747 C CA . SER A 1 94 ? 0.743 9.302 12.629 1.00 96.38 94 SER A CA 1
ATOM 748 C C . SER A 1 94 ? -0.177 10.132 11.724 1.00 96.38 94 SER A C 1
ATOM 750 O 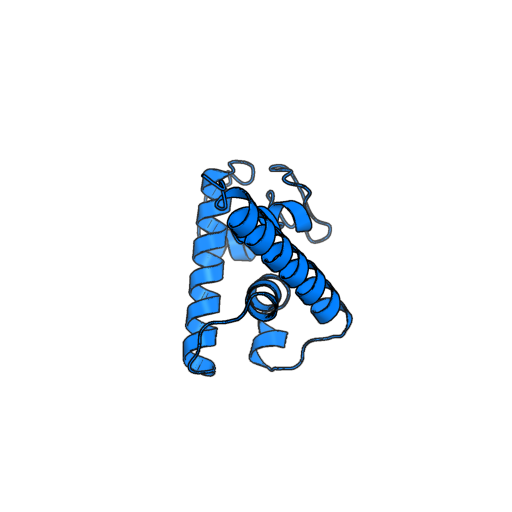O . SER A 1 94 ? -0.676 9.640 10.710 1.00 96.38 94 SER A O 1
ATOM 752 N N . SER A 1 95 ? -0.343 11.426 12.022 1.00 95.12 95 SER A N 1
ATOM 753 C CA . SER A 1 95 ? -1.228 12.323 11.257 1.00 95.12 95 SER A CA 1
ATOM 754 C C . SER A 1 95 ? -0.916 12.349 9.757 1.00 95.12 95 SER A C 1
ATOM 756 O O . SER A 1 95 ? -1.834 12.323 8.938 1.00 95.12 95 SER A O 1
ATOM 758 N N . ARG A 1 96 ? 0.375 12.325 9.393 1.00 94.56 96 ARG A N 1
ATOM 759 C CA . ARG A 1 96 ? 0.837 12.294 7.995 1.00 94.56 96 ARG A CA 1
ATOM 760 C C . ARG A 1 96 ? 0.429 11.006 7.277 1.00 94.56 96 ARG A C 1
ATOM 762 O O . ARG A 1 96 ? -0.027 11.056 6.137 1.00 94.56 96 ARG A O 1
ATOM 769 N N . VAL A 1 97 ? 0.591 9.853 7.928 1.00 93.56 97 VAL A N 1
ATOM 770 C CA . VAL A 1 97 ? 0.170 8.562 7.360 1.00 93.56 97 VAL A CA 1
ATOM 771 C C . VAL A 1 97 ? -1.352 8.512 7.265 1.00 93.56 97 VAL A C 1
ATOM 773 O O . VAL A 1 97 ? -1.886 8.145 6.220 1.00 93.56 97 VAL A O 1
ATOM 776 N N . ALA A 1 98 ? -2.058 8.962 8.304 1.00 95.75 98 ALA A N 1
ATOM 777 C CA . ALA A 1 98 ? -3.515 8.994 8.330 1.00 95.75 98 ALA A CA 1
ATOM 778 C C . ALA A 1 98 ? -4.097 9.864 7.203 1.00 95.75 98 ALA A C 1
ATOM 780 O O . ALA A 1 98 ? -5.100 9.496 6.597 1.00 95.75 98 ALA A O 1
ATOM 781 N N . GLU A 1 99 ? -3.461 10.993 6.875 1.00 95.81 99 GLU A N 1
ATOM 782 C CA . GLU A 1 99 ? -3.871 11.827 5.743 1.00 95.81 99 GLU A CA 1
ATOM 783 C C . GLU A 1 99 ? -3.757 11.081 4.409 1.00 95.81 99 GLU A C 1
ATOM 785 O O . GLU A 1 99 ? -4.714 11.067 3.632 1.00 95.81 99 GLU A O 1
ATOM 790 N N . ARG A 1 100 ? -2.628 10.406 4.157 1.00 93.81 100 ARG A N 1
ATOM 791 C CA . ARG A 1 100 ? -2.451 9.594 2.942 1.00 93.81 100 ARG A CA 1
ATOM 792 C C . ARG A 1 100 ? -3.485 8.462 2.873 1.00 93.81 100 ARG A C 1
ATOM 794 O O . ARG A 1 100 ? -4.083 8.258 1.820 1.00 93.81 100 ARG A O 1
ATOM 801 N N . CYS A 1 101 ? -3.744 7.787 3.995 1.00 95.31 101 CYS A N 1
ATOM 802 C CA . CYS A 1 101 ? -4.753 6.728 4.086 1.00 95.31 101 CYS A CA 1
ATOM 803 C C . CYS A 1 101 ? -6.163 7.250 3.771 1.00 95.31 101 CYS A C 1
ATOM 805 O O . CYS A 1 101 ? -6.895 6.608 3.021 1.00 95.31 101 CYS A O 1
ATOM 807 N N . ARG A 1 102 ? -6.536 8.436 4.278 1.00 95.19 102 ARG A N 1
ATOM 808 C CA . ARG A 1 102 ? -7.820 9.079 3.948 1.00 95.19 102 ARG A CA 1
ATOM 809 C C . ARG A 1 102 ? -7.931 9.407 2.463 1.00 95.19 102 ARG A C 1
ATOM 811 O O . ARG A 1 102 ? -8.950 9.101 1.858 1.00 95.19 102 ARG A O 1
ATOM 818 N N . ARG A 1 103 ? -6.886 9.982 1.857 1.00 92.19 103 ARG A N 1
ATOM 819 C CA . ARG A 1 103 ? -6.883 10.287 0.413 1.00 92.19 103 ARG A CA 1
ATOM 820 C C . ARG A 1 103 ? -7.121 9.029 -0.427 1.00 92.19 103 ARG A C 1
ATOM 822 O O . ARG A 1 103 ? -7.941 9.060 -1.339 1.00 92.19 103 ARG A O 1
ATOM 829 N N . PHE A 1 104 ? -6.456 7.926 -0.083 1.00 92.94 104 PHE A N 1
ATOM 830 C CA . PHE A 1 104 ? -6.661 6.640 -0.750 1.00 92.94 104 PHE A CA 1
ATOM 831 C C . PHE A 1 104 ? -8.082 6.093 -0.556 1.00 92.94 104 PHE A C 1
ATOM 833 O O . PHE A 1 104 ? -8.718 5.678 -1.525 1.00 92.94 104 PHE A O 1
ATOM 840 N N . ALA A 1 105 ? -8.596 6.107 0.677 1.00 93.31 105 ALA A N 1
ATOM 841 C CA . ALA A 1 105 ? -9.939 5.616 0.977 1.00 93.31 105 ALA A CA 1
ATOM 842 C C . ALA A 1 105 ? -11.014 6.405 0.211 1.00 93.31 105 ALA A C 1
ATOM 844 O O . ALA A 1 105 ? -11.882 5.800 -0.415 1.00 93.31 105 ALA A O 1
ATOM 845 N N . ASN A 1 106 ? -10.892 7.736 0.168 1.00 91.69 106 ASN A N 1
ATOM 846 C CA . ASN A 1 106 ? -11.802 8.608 -0.577 1.00 91.69 106 ASN A CA 1
ATOM 847 C C . ASN A 1 106 ? -11.776 8.310 -2.085 1.00 91.69 106 ASN A C 1
ATOM 849 O O . ASN A 1 106 ? -12.817 8.329 -2.739 1.00 91.69 106 ASN A O 1
ATOM 853 N N . LEU A 1 107 ? -10.596 8.020 -2.647 1.00 88.88 107 LEU A N 1
ATOM 854 C CA . LEU A 1 107 ? -10.464 7.636 -4.053 1.00 88.88 107 LEU A CA 1
ATOM 855 C C . LEU A 1 107 ? -11.180 6.303 -4.336 1.00 88.88 107 LEU A C 1
ATOM 857 O O . LEU A 1 107 ? -11.971 6.215 -5.273 1.00 88.88 107 LEU A O 1
ATOM 861 N N . CYS A 1 108 ? -10.973 5.297 -3.481 1.00 88.56 108 CYS A N 1
ATOM 862 C CA . CYS A 1 108 ? -11.639 3.996 -3.595 1.00 88.56 108 CYS A CA 1
ATOM 863 C C . CYS A 1 108 ? -13.165 4.099 -3.457 1.00 88.56 108 CYS A C 1
ATOM 865 O O . CYS A 1 108 ? -13.906 3.372 -4.121 1.00 88.56 108 CYS A O 1
ATOM 867 N N . GLU A 1 109 ? -13.650 4.974 -2.577 1.00 89.19 109 GLU A N 1
ATOM 868 C CA . GLU A 1 109 ? -15.078 5.225 -2.401 1.00 89.19 109 GLU A CA 1
ATOM 869 C C . GLU A 1 109 ? -15.688 5.902 -3.632 1.00 89.19 109 GLU A C 1
ATOM 871 O O . GLU A 1 109 ? -16.685 5.412 -4.16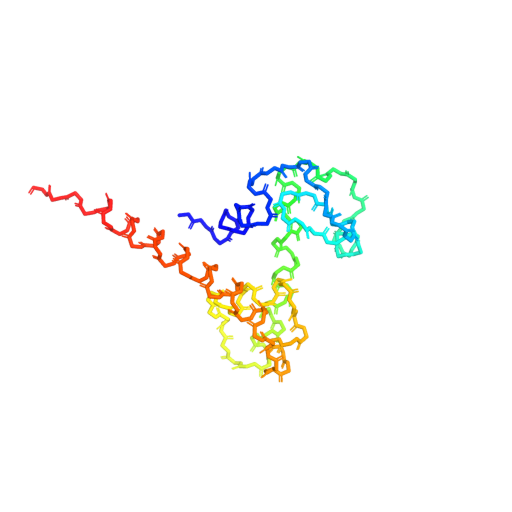8 1.00 89.19 109 GLU A O 1
ATOM 876 N N . ARG A 1 110 ? -15.057 6.973 -4.129 1.00 86.31 110 ARG A N 1
ATOM 877 C CA . ARG A 1 110 ? -15.509 7.689 -5.328 1.00 86.31 110 ARG A CA 1
ATOM 878 C C . ARG A 1 110 ? -15.622 6.755 -6.531 1.00 86.31 110 ARG A C 1
ATOM 880 O O . ARG A 1 110 ? -16.629 6.778 -7.236 1.00 86.31 110 ARG A O 1
ATOM 887 N N . ASP A 1 111 ? -14.630 5.897 -6.744 1.00 83.38 111 ASP A N 1
ATOM 888 C CA . ASP A 1 111 ? -14.646 4.950 -7.860 1.00 83.38 111 ASP A CA 1
ATOM 889 C C . ASP A 1 111 ? -15.742 3.891 -7.722 1.00 83.38 111 ASP A C 1
ATOM 891 O O . ASP A 1 111 ? -16.354 3.499 -8.719 1.00 83.38 111 ASP A O 1
ATOM 895 N N . ARG A 1 112 ? -16.024 3.435 -6.493 1.00 86.31 112 ARG A N 1
ATOM 896 C CA . ARG A 1 112 ? -17.146 2.522 -6.230 1.00 86.31 112 ARG A CA 1
ATOM 897 C C . ARG A 1 112 ? -18.486 3.183 -6.548 1.00 86.31 112 ARG A C 1
ATOM 899 O O . ARG A 1 112 ? -19.317 2.552 -7.198 1.00 86.31 112 ARG A O 1
ATOM 906 N N . GLN A 1 113 ? -18.679 4.441 -6.157 1.00 85.12 113 GLN A N 1
ATOM 907 C CA . GLN A 1 113 ? -19.899 5.200 -6.458 1.00 85.12 113 GLN A CA 1
ATOM 908 C C . GLN A 1 113 ? -20.081 5.416 -7.969 1.00 85.12 113 GLN A C 1
ATOM 910 O O . GLN A 1 113 ? -21.167 5.196 -8.503 1.00 85.12 113 GLN A O 1
ATOM 915 N N . LEU A 1 114 ? -19.012 5.777 -8.689 1.00 81.56 114 LEU A N 1
ATOM 916 C CA . LEU A 1 114 ? -19.054 5.940 -10.148 1.00 81.56 114 LEU A CA 1
ATOM 917 C C . LEU A 1 114 ? -19.412 4.637 -10.873 1.00 81.56 114 LEU A C 1
ATOM 919 O O . LEU A 1 114 ? -20.203 4.657 -11.819 1.00 81.56 114 LEU A O 1
ATOM 923 N N . ALA A 1 115 ? -18.874 3.502 -10.418 1.00 78.12 115 ALA A N 1
ATOM 924 C CA . ALA A 1 115 ? -19.207 2.195 -10.977 1.00 78.12 115 ALA A CA 1
ATOM 925 C C . ALA A 1 115 ? -20.686 1.827 -10.751 1.00 78.12 115 ALA A C 1
ATOM 927 O O . ALA A 1 115 ? -21.349 1.358 -11.675 1.00 78.12 115 ALA A O 1
ATOM 928 N N . GLN A 1 116 ? -21.222 2.090 -9.554 1.00 77.19 116 GLN A N 1
ATOM 929 C CA . GLN A 1 116 ? -22.633 1.845 -9.226 1.00 77.19 116 GLN A CA 1
ATOM 930 C C . GLN A 1 116 ? -23.581 2.724 -10.053 1.00 77.19 116 GLN A C 1
ATOM 932 O O . GLN A 1 116 ? -24.605 2.245 -10.536 1.00 77.19 116 GLN A O 1
ATOM 937 N N . ASN A 1 117 ? -23.215 3.987 -10.280 1.00 76.81 117 ASN A N 1
ATOM 938 C CA . ASN A 1 117 ? -24.014 4.917 -11.077 1.00 76.81 117 ASN A CA 1
ATOM 939 C C . ASN A 1 117 ? -23.961 4.599 -12.580 1.00 76.81 117 ASN A C 1
ATOM 941 O O . ASN A 1 117 ? -24.969 4.733 -13.266 1.00 76.81 117 ASN A O 1
ATOM 945 N N . SER A 1 118 ? -22.825 4.113 -13.089 1.00 70.94 118 SER A N 1
ATOM 946 C CA . SER A 1 118 ? -22.673 3.716 -14.501 1.00 70.94 118 SER A CA 1
ATOM 947 C C . SER A 1 118 ? -23.393 2.403 -14.839 1.00 70.94 118 SER A C 1
ATOM 949 O O . SER A 1 118 ? -23.761 2.175 -15.989 1.00 70.94 118 SER A O 1
ATOM 951 N N . GLY A 1 119 ? -23.615 1.542 -13.839 1.00 60.78 119 GLY A N 1
ATOM 952 C CA . GLY A 1 119 ? -24.427 0.327 -13.964 1.00 60.78 119 GLY A CA 1
ATOM 953 C C . GLY A 1 119 ? -25.938 0.580 -13.915 1.00 60.78 119 GLY A C 1
ATOM 954 O O . GLY A 1 119 ? -26.721 -0.294 -14.279 1.00 60.78 119 GLY A O 1
ATOM 955 N N . ARG A 1 120 ? -26.363 1.783 -13.512 1.00 55.31 120 ARG A N 1
ATOM 956 C CA . ARG A 1 120 ? -27.764 2.214 -13.476 1.00 55.31 120 ARG A CA 1
ATOM 957 C C . ARG A 1 120 ? -28.173 2.758 -14.852 1.00 55.31 120 ARG A C 1
ATOM 959 O O . ARG A 1 120 ? -28.523 3.925 -14.992 1.00 55.31 120 ARG A O 1
ATOM 966 N N . LYS A 1 121 ? -28.112 1.924 -15.899 1.00 45.34 121 LYS A N 1
ATOM 967 C CA . LYS A 1 121 ? -28.853 2.223 -17.133 1.00 45.34 121 LYS A CA 1
ATOM 968 C C . LYS A 1 121 ? -30.338 2.091 -16.800 1.00 45.34 121 LYS A C 1
ATOM 970 O O . LYS A 1 121 ? -30.839 0.987 -16.617 1.00 45.34 121 LYS A O 1
ATOM 975 N N . VAL A 1 122 ? -30.985 3.238 -16.621 1.00 47.62 122 VAL A N 1
ATOM 976 C CA . VAL A 1 122 ? -32.441 3.363 -16.550 1.00 47.62 122 VAL A CA 1
ATOM 977 C C . VAL A 1 122 ? -32.979 2.855 -17.889 1.00 47.62 122 VAL A C 1
ATOM 979 O O . VAL A 1 122 ? -32.535 3.335 -18.934 1.00 47.62 122 VAL A O 1
ATOM 982 N N . PHE A 1 123 ? -33.814 1.817 -17.834 1.00 43.38 123 PHE A N 1
ATOM 983 C CA . PHE A 1 123 ? -34.598 1.341 -18.972 1.00 43.38 123 PHE A CA 1
ATOM 984 C C . PHE A 1 123 ? -35.651 2.378 -19.355 1.00 43.38 123 PHE A C 1
ATOM 986 O O . PHE A 1 123 ? -36.183 3.027 -18.423 1.00 43.38 123 PHE A O 1
#

Foldseek 3Di:
DDLVVLQLCLPPNQQQQDADPQRQFGSNRHDPVLLVVQDPDPVSSPPVSVVVSVVVQLVVLQVVVCVQPVDGDAQLLSVCCVPPSVCSSVVNQDPVSSVSSVVSNVVVVVVVVVVVVVVPPPD

Secondary structure (DSSP, 8-state):
--HHHHHHHHHHTT-TT-B-TTS-BTTTTB-HHHHHTT-----TT-HHHHHHHHHHHHHHHHHHHHHHHSS---HHHHHHHHH-HHHHHTT---HHHHHHHHHHHHHHHHHHHHHHHHT----

Sequence (123 aa):
MDRLSALSMLESGDNDRAVGRAGEISRYQVLRREWRSVTNSASYADSRTARGVVLRIMDRRVQAFQAAFGRTPNDFEYYGLWNAPAQVMEKKVSSRVAERCRRFANLCERDRQLAQNSGRKVF

Solvent-accessible surface area (backbone atoms only — not comparable to full-atom values): 6885 Å² total; per-residue (Å²): 121,56,76,63,59,58,42,16,44,73,61,44,65,58,31,31,80,35,67,43,96,88,57,15,35,17,21,63,48,43,46,59,69,63,48,54,75,70,42,89,75,82,58,47,56,38,65,67,55,41,50,55,47,51,52,55,54,48,50,57,51,50,52,54,44,26,73,74,67,77,45,81,71,52,60,39,49,50,44,27,49,70,78,42,40,67,30,53,77,69,72,58,65,50,72,72,57,47,50,55,16,48,56,51,29,53,52,56,50,51,40,51,52,52,52,58,58,68,69,59,71,80,127

Mean predicted aligned error: 4.75 Å

pLDDT: mean 91.07, std 10.33, range [43.38, 98.31]

Radius of gyration: 15.44 Å; Cα contacts (8 Å, |Δi|>4): 137; chains: 1; bounding box: 50×25×36 Å